Protein AF-A0A7J8Y7A3-F1 (afdb_monomer_lite)

Sequence (83 aa):
MAQFWKPGTEKPRLVEDEDGGVIFLSSSYSSSSSGYGYVSIEKQRQRLPVYKYRTAILCLVESHAITIVVGETGSGKTAQIPQ

Secondary structure (DSSP, 8-state):
---PPPTTSPPP-----TTS---------------SS---HHHHHHTSGGGGGHHHHHHHHHH-S-------TTSSHHHHTT-

Foldseek 3Di:
DPDDDDPPDDQPDFDQDPVRDTDDDDDDDDDDDDDDDDDPVVNVLCPAQVVSCQSVLVVCVVVDVDDDDDDDPRNCCVPPNVD

pLDDT: mean 72.92, std 21.16, range [34.84, 96.38]

Structure (mmCIF, N/CA/C/O backbone):
data_AF-A0A7J8Y7A3-F1
#
_entry.id   AF-A0A7J8Y7A3-F1
#
loop_
_atom_site.group_PDB
_atom_site.id
_atom_site.type_symbol
_atom_site.label_atom_id
_atom_site.label_alt_id
_atom_site.label_comp_id
_atom_site.label_asym_id
_atom_site.label_entity_id
_atom_site.label_seq_id
_atom_site.pdbx_PDB_ins_code
_atom_site.Cartn_x
_atom_site.Cartn_y
_atom_site.Cartn_z
_atom_site.occupancy
_atom_site.B_iso_or_equiv
_atom_site.auth_seq_id
_atom_site.auth_comp_id
_atom_site.auth_asym_id
_atom_site.auth_atom_id
_atom_site.pdbx_PDB_model_num
ATOM 1 N N . MET A 1 1 ? -4.476 14.101 -14.290 1.00 34.84 1 MET A N 1
ATOM 2 C CA . MET A 1 1 ? -4.455 14.285 -12.820 1.00 34.84 1 MET A CA 1
ATOM 3 C C . MET A 1 1 ? -5.237 13.134 -12.213 1.00 34.84 1 MET A C 1
ATOM 5 O O . MET A 1 1 ? -6.345 12.895 -12.673 1.00 34.84 1 MET A O 1
ATOM 9 N N . ALA A 1 2 ? -4.637 12.362 -11.301 1.00 40.97 2 ALA A N 1
ATOM 10 C CA . ALA A 1 2 ? -5.265 11.168 -10.736 1.00 40.97 2 ALA A CA 1
ATOM 11 C C . ALA A 1 2 ? -6.568 11.556 -10.024 1.00 40.97 2 ALA A C 1
ATOM 13 O O . ALA A 1 2 ? -6.560 12.365 -9.099 1.00 40.97 2 ALA A O 1
ATOM 14 N N . GLN A 1 3 ? -7.685 11.029 -10.515 1.00 48.38 3 GLN A N 1
ATOM 15 C CA . GLN A 1 3 ? -9.010 11.289 -9.977 1.00 48.38 3 GLN A CA 1
ATOM 16 C C . GLN A 1 3 ? -9.100 10.553 -8.636 1.00 48.38 3 GLN A C 1
ATOM 18 O O . GLN A 1 3 ? -9.277 9.339 -8.592 1.00 48.38 3 GLN A O 1
ATOM 23 N N . PHE A 1 4 ? -8.856 11.278 -7.543 1.00 54.56 4 PHE A N 1
ATOM 24 C CA . PHE A 1 4 ? -9.066 10.775 -6.190 1.00 54.56 4 PHE A CA 1
ATOM 25 C C . PHE A 1 4 ? -10.548 10.415 -6.055 1.00 54.56 4 PHE A C 1
ATOM 27 O O . PHE A 1 4 ? -11.416 11.264 -6.284 1.00 54.56 4 PHE A O 1
ATOM 34 N N . TRP A 1 5 ? -10.832 9.142 -5.782 1.00 59.41 5 TRP A N 1
ATOM 35 C CA . TRP A 1 5 ? -12.198 8.654 -5.638 1.00 59.41 5 TRP A CA 1
ATOM 36 C C . TRP A 1 5 ? -12.840 9.356 -4.438 1.00 59.41 5 TRP A C 1
ATOM 38 O O . TRP A 1 5 ? -12.265 9.396 -3.352 1.00 59.41 5 TRP A O 1
ATOM 48 N N . LYS A 1 6 ? -13.990 9.997 -4.669 1.00 52.75 6 LYS A N 1
ATOM 49 C CA . LYS A 1 6 ? -14.694 10.773 -3.647 1.00 52.75 6 LYS A CA 1
ATOM 50 C C . LYS A 1 6 ? -15.673 9.860 -2.902 1.00 52.75 6 LYS A C 1
ATOM 52 O O . LYS A 1 6 ? -16.416 9.136 -3.578 1.00 52.75 6 LYS A O 1
ATOM 57 N N . PRO A 1 7 ? -15.729 9.939 -1.561 1.00 45.25 7 PRO A N 1
ATOM 58 C CA . PRO A 1 7 ? -16.658 9.146 -0.764 1.00 45.25 7 PRO A CA 1
ATOM 59 C C . PRO A 1 7 ? -18.100 9.394 -1.235 1.00 45.25 7 PRO A C 1
ATOM 61 O O . PRO A 1 7 ? -18.537 10.542 -1.335 1.00 45.25 7 PRO A O 1
ATOM 64 N N . GLY A 1 8 ? -18.807 8.313 -1.588 1.00 53.62 8 GLY A N 1
ATOM 65 C CA . GLY A 1 8 ? -20.180 8.333 -2.120 1.00 53.62 8 GLY A CA 1
ATOM 66 C C . GLY A 1 8 ? -20.334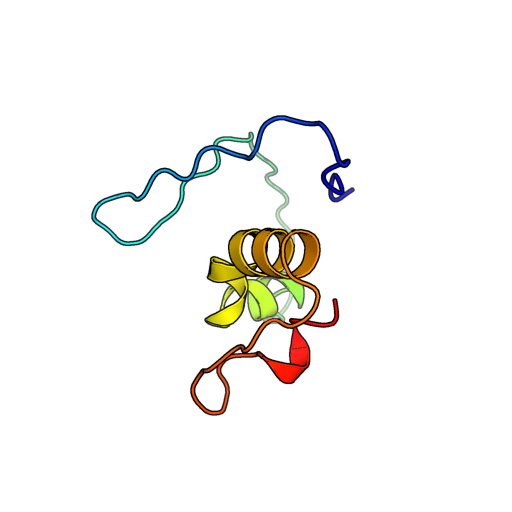 7.976 -3.606 1.00 53.62 8 GLY A C 1
ATOM 67 O O . GLY A 1 8 ? -21.461 7.878 -4.086 1.00 53.62 8 GLY A O 1
ATOM 68 N N . THR A 1 9 ? -19.238 7.757 -4.339 1.00 61.88 9 THR A N 1
ATOM 69 C CA . THR A 1 9 ? -19.286 7.283 -5.738 1.00 61.88 9 THR A CA 1
ATOM 70 C C . THR A 1 9 ? -19.360 5.753 -5.771 1.00 61.88 9 THR A C 1
ATOM 72 O O . THR A 1 9 ? -18.910 5.098 -4.836 1.00 61.88 9 THR A O 1
ATOM 75 N N . GLU A 1 10 ? -19.923 5.141 -6.815 1.00 54.41 10 GLU A N 1
ATOM 76 C CA . GLU A 1 10 ? -19.933 3.678 -6.928 1.00 54.41 10 GLU A CA 1
ATOM 77 C C . GLU A 1 10 ? -18.502 3.110 -6.934 1.00 54.41 10 GLU A C 1
ATOM 79 O O . GLU A 1 10 ? -17.583 3.653 -7.559 1.00 54.41 10 GLU A O 1
ATOM 84 N N . LYS A 1 11 ? -18.298 2.030 -6.171 1.00 61.47 11 LYS A N 1
ATOM 85 C CA . LYS A 1 11 ? -17.022 1.313 -6.114 1.00 61.47 11 LYS A CA 1
ATOM 86 C C . LYS A 1 11 ? -16.659 0.823 -7.524 1.00 61.47 11 LYS A C 1
ATOM 88 O O . LYS A 1 11 ? -17.517 0.219 -8.175 1.00 61.47 11 LYS A O 1
ATOM 93 N N . PRO A 1 12 ? -15.426 1.045 -8.015 1.00 59.25 12 PRO A N 1
ATOM 94 C CA . PRO A 1 12 ? -15.037 0.538 -9.323 1.00 59.25 12 PRO A CA 1
ATOM 95 C C . PRO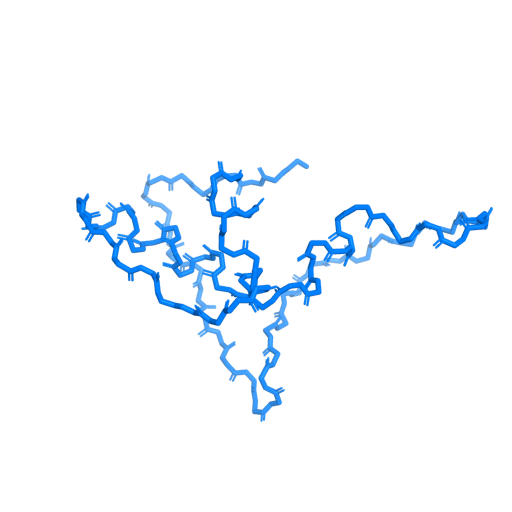 A 1 12 ? -15.181 -0.987 -9.338 1.00 59.25 12 PRO A C 1
ATOM 97 O O . PRO A 1 12 ? -14.693 -1.684 -8.444 1.00 59.25 12 PRO A O 1
ATOM 100 N N . ARG A 1 13 ? -15.924 -1.494 -10.325 1.00 45.69 13 ARG A N 1
ATOM 101 C CA . ARG A 1 13 ? -16.240 -2.916 -10.461 1.00 45.69 13 ARG A CA 1
ATOM 102 C C . ARG A 1 13 ? -14.947 -3.667 -10.810 1.00 45.69 13 ARG A C 1
ATOM 104 O O . ARG A 1 13 ? -14.366 -3.437 -11.866 1.00 45.69 13 ARG A O 1
ATOM 111 N N . LEU A 1 14 ? -14.487 -4.511 -9.889 1.00 51.03 14 LEU A N 1
ATOM 112 C CA . LEU A 1 14 ? -13.326 -5.385 -10.062 1.00 51.03 14 LEU A CA 1
ATOM 113 C C . LEU A 1 14 ? -13.735 -6.526 -11.004 1.00 51.03 14 LEU A C 1
ATOM 115 O O . LEU A 1 14 ? -14.625 -7.301 -10.662 1.00 51.03 14 LEU A O 1
ATOM 119 N N . VAL A 1 15 ? -13.145 -6.584 -12.196 1.00 47.78 15 VAL A N 1
ATOM 120 C CA . VAL A 1 15 ? -13.244 -7.738 -13.100 1.00 47.78 15 VAL A CA 1
ATOM 121 C C . VAL A 1 15 ? -11.888 -8.423 -13.066 1.00 47.78 15 VAL A C 1
ATOM 123 O O . VAL A 1 15 ? -10.879 -7.775 -13.326 1.00 47.78 15 VAL A O 1
ATOM 126 N N . GLU A 1 16 ? -11.874 -9.692 -12.672 1.00 43.28 16 GLU A N 1
ATOM 127 C CA . GLU A 1 16 ? -10.683 -10.537 -12.696 1.00 43.28 16 GLU A CA 1
ATOM 128 C C . GLU A 1 16 ? -10.634 -11.238 -14.060 1.00 43.28 16 GLU A C 1
ATOM 130 O O . GLU A 1 16 ? -11.533 -12.018 -14.372 1.00 43.28 16 GLU A O 1
ATOM 135 N N . ASP A 1 17 ? -9.636 -10.934 -14.894 1.00 48.50 17 ASP A N 1
ATOM 136 C CA . ASP A 1 17 ? -9.376 -11.711 -16.110 1.00 48.50 17 ASP A CA 1
ATOM 137 C C . ASP A 1 17 ? -8.588 -12.988 -15.751 1.00 48.50 17 ASP A C 1
ATOM 139 O O . ASP A 1 17 ? -7.729 -12.965 -14.863 1.00 48.50 17 ASP A O 1
ATOM 143 N N . GLU A 1 18 ? -8.839 -14.094 -16.465 1.00 51.38 18 GLU A N 1
ATOM 144 C CA . GLU A 1 18 ? -8.245 -15.426 -16.209 1.00 51.38 18 GLU A CA 1
ATOM 145 C C . GLU A 1 18 ? -6.707 -15.501 -16.376 1.00 51.38 18 GLU A C 1
ATOM 147 O O . GLU A 1 18 ? -6.099 -16.520 -16.058 1.00 51.38 18 GLU A O 1
ATOM 152 N N . ASP A 1 19 ? -6.051 -14.404 -16.768 1.00 47.22 19 ASP A N 1
ATOM 153 C CA . ASP A 1 19 ? -4.589 -14.246 -16.818 1.00 47.22 19 ASP A CA 1
ATOM 154 C C . ASP A 1 19 ? -4.019 -13.369 -15.673 1.00 47.22 19 ASP A C 1
ATOM 156 O O . ASP A 1 19 ? -2.845 -12.986 -15.679 1.00 47.22 19 ASP A O 1
ATOM 160 N N . GLY A 1 20 ? -4.828 -13.009 -14.667 1.00 48.03 20 GLY A N 1
ATOM 161 C CA . GLY A 1 20 ? -4.388 -12.206 -13.514 1.00 48.03 20 GLY A CA 1
ATOM 162 C C . GLY A 1 20 ? -4.067 -10.738 -13.842 1.00 48.03 20 GLY A C 1
ATOM 163 O O . GLY A 1 20 ? -3.302 -10.081 -13.119 1.00 48.03 20 GLY A O 1
ATOM 164 N N . GLY A 1 21 ? -4.623 -10.226 -14.943 1.00 44.44 21 GLY A N 1
ATOM 165 C CA . GLY A 1 21 ? -4.606 -8.818 -15.341 1.00 44.44 21 GLY A CA 1
ATOM 166 C C . GLY A 1 21 ? -5.954 -8.142 -15.078 1.00 44.44 21 GLY A C 1
ATOM 167 O O . GLY A 1 21 ? -6.985 -8.795 -15.088 1.00 44.44 21 GLY A O 1
ATOM 168 N N . VAL A 1 22 ? -5.942 -6.830 -14.828 1.00 46.03 22 VAL A N 1
ATOM 169 C CA . VAL A 1 22 ? -7.151 -5.990 -14.787 1.00 46.03 22 VAL A CA 1
ATOM 170 C C . VAL A 1 22 ? -7.058 -4.971 -15.924 1.00 46.03 22 VAL A C 1
ATOM 172 O O . VAL A 1 22 ? -6.183 -4.100 -15.905 1.00 46.03 22 VAL A O 1
ATOM 175 N N . ILE A 1 23 ? -7.911 -5.083 -16.947 1.00 42.06 23 ILE A N 1
ATOM 176 C CA . ILE A 1 23 ? -7.929 -4.150 -18.087 1.00 42.06 23 ILE A CA 1
ATOM 177 C C . ILE A 1 23 ? -8.840 -2.958 -17.767 1.00 42.06 23 ILE A C 1
ATOM 179 O O . ILE A 1 23 ? -10.063 -3.060 -17.774 1.00 42.06 23 ILE A O 1
ATOM 183 N N . PHE A 1 24 ? -8.244 -1.785 -17.535 1.00 40.75 24 PHE A N 1
ATOM 184 C CA . PHE A 1 24 ? -8.970 -0.513 -17.570 1.00 40.75 24 PHE A CA 1
ATOM 185 C C . PHE A 1 24 ? -8.954 0.047 -18.997 1.00 40.75 24 PHE A C 1
ATOM 187 O O . PHE A 1 24 ? -7.911 0.466 -19.499 1.00 40.75 24 PHE A O 1
ATOM 194 N N . LEU A 1 25 ? -10.121 0.074 -19.645 1.00 49.97 25 LEU A N 1
ATOM 195 C CA . LEU A 1 25 ? -10.317 0.725 -20.938 1.00 49.97 25 LEU A CA 1
ATOM 196 C C . LEU A 1 25 ? -10.388 2.248 -20.732 1.00 49.97 25 LEU A C 1
ATOM 198 O O . LEU A 1 25 ? -11.447 2.797 -20.440 1.00 49.97 25 LEU A O 1
ATOM 202 N N . SER A 1 26 ? -9.261 2.946 -20.869 1.00 41.28 26 SER A N 1
ATOM 203 C 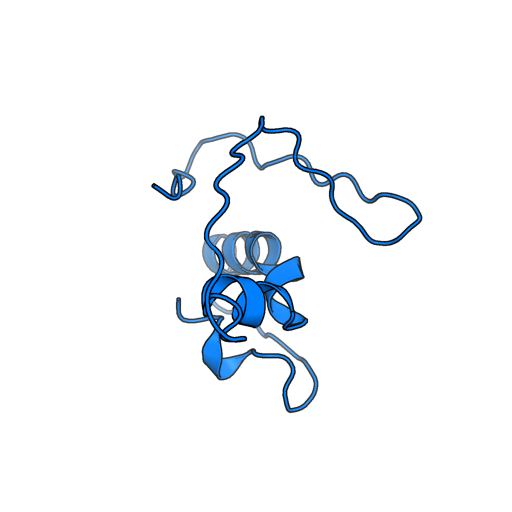CA . SER A 1 26 ? -9.276 4.387 -21.141 1.00 41.28 26 SER A CA 1
ATOM 204 C C . SER A 1 26 ? -8.177 4.752 -22.131 1.00 41.28 26 SER A C 1
ATOM 206 O O . SER A 1 26 ? -7.037 4.299 -22.029 1.00 41.28 26 SER A O 1
ATOM 208 N N . SER A 1 27 ? -8.587 5.510 -23.142 1.00 46.38 27 SER A N 1
ATOM 209 C CA . SER A 1 27 ? -7.936 5.661 -24.434 1.00 46.38 27 SER A CA 1
ATOM 210 C C . SER A 1 27 ? -6.544 6.295 -24.393 1.00 46.38 27 SER A C 1
ATOM 212 O O . SER A 1 27 ? -6.301 7.299 -23.730 1.00 46.38 27 SER A O 1
ATOM 214 N N . SER A 1 28 ? -5.671 5.688 -25.199 1.00 64.19 28 SER A N 1
ATOM 215 C CA . SER A 1 28 ? -4.537 6.223 -25.958 1.00 64.19 28 SER A CA 1
ATOM 216 C C . SER A 1 28 ? -3.891 7.538 -25.499 1.00 64.19 28 SER A C 1
ATOM 218 O O . SER A 1 28 ? -4.398 8.623 -25.767 1.00 64.19 28 SER A O 1
ATOM 220 N N . TYR A 1 29 ? -2.652 7.445 -25.009 1.00 47.28 29 TYR A N 1
ATOM 221 C CA . TYR A 1 29 ? -1.660 8.511 -25.164 1.00 47.28 29 TYR A CA 1
ATOM 222 C C . TYR A 1 29 ? -0.355 7.926 -25.719 1.00 47.28 29 TYR A C 1
ATOM 224 O O . TYR A 1 29 ? 0.477 7.354 -25.017 1.00 47.28 29 TYR A O 1
ATOM 232 N N . SER A 1 30 ? -0.180 8.052 -27.032 1.00 63.62 30 SER A N 1
ATOM 233 C CA . SER A 1 30 ? 1.124 7.889 -27.666 1.00 63.62 30 SER A CA 1
ATOM 234 C C . SER A 1 30 ? 1.957 9.127 -27.348 1.00 63.62 30 SER A C 1
ATOM 236 O O . SER A 1 30 ? 1.567 10.247 -27.666 1.00 63.62 30 SER A O 1
ATOM 238 N N . SER A 1 31 ? 3.112 8.950 -26.719 1.00 52.78 31 SER A N 1
ATOM 239 C CA . SER A 1 31 ? 4.142 9.989 -26.658 1.00 52.78 31 SER A CA 1
ATOM 240 C C . SER A 1 31 ? 5.505 9.317 -26.711 1.00 52.78 31 SER A C 1
ATOM 242 O O . SER A 1 31 ? 6.003 8.755 -25.737 1.00 52.78 31 SER A O 1
ATOM 244 N N . SER A 1 32 ? 6.055 9.318 -27.921 1.00 72.19 32 SER A N 1
ATOM 245 C CA . SER A 1 32 ? 7.415 8.926 -28.255 1.00 72.19 32 SER A CA 1
ATOM 246 C C . SER A 1 32 ? 8.408 9.926 -27.669 1.00 72.19 32 SER A C 1
ATOM 248 O O . SER A 1 32 ? 8.345 11.112 -27.985 1.00 72.19 32 SER A O 1
ATOM 250 N N . SER A 1 33 ? 9.357 9.452 -26.868 1.00 51.84 33 SER A N 1
ATOM 251 C CA . SER A 1 33 ? 10.578 10.195 -26.561 1.00 51.84 33 SER A CA 1
ATOM 252 C C . SER A 1 33 ? 11.703 9.207 -26.272 1.00 51.84 33 SER A C 1
ATOM 254 O O . SER A 1 33 ? 11.678 8.447 -25.304 1.00 51.84 33 SER A O 1
ATOM 256 N N . SER A 1 34 ? 12.641 9.174 -27.207 1.00 69.62 34 SER A N 1
ATOM 257 C CA . SER A 1 34 ? 13.898 8.443 -27.205 1.00 69.62 34 SER A CA 1
ATOM 258 C C . SER A 1 34 ? 14.910 9.107 -26.269 1.00 69.62 34 SER A C 1
ATOM 260 O O . SER A 1 34 ? 15.283 10.257 -26.488 1.00 69.62 34 SER A O 1
ATOM 262 N N . GLY A 1 35 ? 15.404 8.371 -25.273 1.00 48.72 35 GLY A N 1
ATOM 263 C CA . GLY A 1 35 ? 16.521 8.797 -24.430 1.00 48.72 35 GLY A CA 1
ATOM 264 C C . GLY A 1 35 ? 16.811 7.777 -23.331 1.00 48.72 35 GLY A C 1
ATOM 265 O O . GLY A 1 35 ? 15.974 7.556 -22.467 1.00 48.72 35 GLY A O 1
ATOM 266 N N . TYR A 1 36 ? 17.966 7.112 -23.420 1.00 48.88 36 TYR A N 1
ATOM 267 C CA . TYR A 1 36 ? 18.648 6.336 -22.373 1.00 48.88 36 TYR A CA 1
ATOM 268 C C . TYR A 1 36 ? 17.809 5.902 -21.146 1.00 48.88 36 TYR A C 1
ATOM 270 O O . TYR A 1 36 ? 17.784 6.564 -20.116 1.00 48.88 36 TYR A O 1
ATOM 278 N N . GLY A 1 37 ? 17.180 4.727 -21.256 1.00 51.44 37 GLY A N 1
ATOM 279 C CA . GLY A 1 37 ? 17.141 3.671 -20.229 1.00 51.44 37 GLY A CA 1
ATOM 280 C C . GLY A 1 37 ? 16.550 3.924 -18.836 1.00 51.44 37 GLY A C 1
ATOM 281 O O . GLY A 1 37 ? 16.463 2.962 -18.077 1.00 51.44 37 GLY A O 1
ATOM 282 N N . TYR A 1 38 ? 16.122 5.130 -18.465 1.00 52.97 38 TYR A N 1
ATOM 283 C CA . TYR A 1 38 ? 15.395 5.331 -17.215 1.00 52.97 38 TYR A CA 1
ATOM 284 C C . TYR A 1 38 ? 13.922 5.033 -17.481 1.00 52.97 38 TYR A C 1
ATOM 286 O O . TYR A 1 38 ? 13.192 5.837 -18.065 1.00 52.97 38 TYR A O 1
ATOM 294 N N . VAL A 1 39 ? 13.462 3.842 -17.087 1.00 61.38 39 VAL A N 1
ATOM 295 C CA . VAL A 1 39 ? 12.019 3.639 -16.929 1.00 61.38 39 VAL A CA 1
ATOM 296 C C . VAL A 1 39 ? 11.524 4.758 -16.024 1.00 61.38 39 VAL A C 1
ATOM 298 O O . VAL A 1 39 ? 12.064 4.930 -14.934 1.00 61.38 39 VAL A O 1
ATOM 301 N N . SER A 1 40 ? 10.526 5.525 -16.484 1.00 82.62 40 SER A N 1
ATOM 302 C CA . SER A 1 40 ? 9.854 6.521 -15.641 1.00 82.62 40 SER A CA 1
ATOM 303 C C . SER A 1 40 ? 9.622 5.913 -14.258 1.00 82.62 40 SER A C 1
ATOM 305 O O . SER A 1 40 ? 9.220 4.749 -14.161 1.00 82.62 40 SER A O 1
ATOM 307 N N . ILE A 1 41 ? 9.883 6.674 -13.193 1.00 83.06 41 ILE A N 1
ATOM 308 C CA . ILE A 1 41 ? 9.697 6.218 -11.809 1.00 83.06 41 ILE A CA 1
ATOM 309 C C . ILE A 1 41 ? 8.305 5.596 -11.600 1.00 83.06 41 ILE A C 1
ATOM 311 O O . ILE A 1 41 ? 8.142 4.652 -10.830 1.00 83.06 41 ILE A O 1
ATOM 315 N N . GLU A 1 42 ? 7.312 6.056 -12.362 1.00 83.75 42 GLU A N 1
ATOM 316 C CA . GLU A 1 42 ? 5.964 5.495 -12.413 1.00 83.75 42 GLU A CA 1
ATOM 317 C C . GLU A 1 42 ? 5.938 4.064 -12.965 1.00 83.75 42 GLU A C 1
ATOM 319 O O . GLU A 1 42 ? 5.347 3.182 -12.347 1.00 83.75 42 GLU A O 1
ATOM 324 N N . LYS A 1 43 ? 6.638 3.795 -14.074 1.00 85.62 43 LYS A N 1
ATOM 325 C CA . LYS A 1 43 ? 6.783 2.441 -14.633 1.00 85.62 43 LYS A CA 1
ATOM 326 C C . LYS A 1 43 ? 7.509 1.512 -13.665 1.00 85.62 43 LYS A C 1
ATOM 328 O O . LYS A 1 43 ? 7.180 0.334 -13.589 1.00 85.62 43 LYS A O 1
ATOM 333 N N . GLN A 1 44 ? 8.482 2.021 -12.909 1.00 87.75 44 GLN A N 1
ATOM 334 C CA . GLN A 1 44 ? 9.143 1.234 -11.868 1.00 87.75 44 GLN A CA 1
ATOM 335 C C . GLN A 1 44 ? 8.184 0.905 -10.714 1.00 87.75 44 GLN A C 1
ATOM 337 O O . GLN A 1 44 ? 8.169 -0.229 -10.240 1.00 87.75 44 GLN A O 1
ATOM 342 N N . ARG A 1 45 ? 7.344 1.857 -10.290 1.00 88.50 45 ARG A N 1
ATOM 343 C CA . ARG A 1 45 ? 6.331 1.629 -9.248 1.00 88.50 45 ARG A CA 1
ATOM 344 C C . ARG A 1 45 ? 5.272 0.616 -9.678 1.00 88.50 45 ARG A C 1
ATOM 346 O O . ARG A 1 45 ? 4.930 -0.248 -8.878 1.00 88.50 45 ARG A O 1
ATOM 353 N N . GLN A 1 46 ? 4.836 0.667 -10.937 1.00 88.88 46 GLN A N 1
ATOM 354 C CA . GLN A 1 46 ? 3.874 -0.277 -11.521 1.00 88.88 46 GLN A CA 1
ATOM 355 C C . GLN A 1 46 ? 4.359 -1.735 -11.520 1.00 88.88 46 GLN A C 1
ATOM 357 O O . GLN A 1 46 ? 3.541 -2.649 -11.542 1.00 88.88 46 GLN A O 1
ATOM 362 N N . ARG A 1 47 ? 5.678 -1.969 -11.482 1.00 88.88 47 ARG A N 1
ATOM 363 C CA . ARG A 1 47 ? 6.260 -3.321 -11.447 1.00 88.88 47 ARG A CA 1
ATOM 364 C C . ARG A 1 47 ? 6.209 -3.975 -10.069 1.00 88.88 47 ARG A C 1
ATOM 366 O O . ARG A 1 47 ? 6.361 -5.189 -9.985 1.00 88.88 47 ARG A O 1
ATOM 373 N N . LEU A 1 48 ? 6.053 -3.199 -8.996 1.00 91.88 48 LEU A N 1
ATOM 374 C CA . LEU A 1 48 ? 6.063 -3.758 -7.647 1.00 91.88 48 LEU A CA 1
ATOM 375 C C . LEU A 1 48 ? 4.720 -4.439 -7.336 1.00 91.88 48 LEU A C 1
ATOM 377 O O . LEU A 1 48 ? 3.671 -3.874 -7.657 1.00 91.88 48 LEU A O 1
ATOM 381 N N . PRO A 1 49 ? 4.728 -5.607 -6.664 1.00 91.19 49 PRO A N 1
ATOM 382 C CA . PRO A 1 49 ? 3.515 -6.385 -6.400 1.00 91.19 49 PRO A CA 1
ATOM 383 C C . PRO A 1 49 ? 2.388 -5.597 -5.718 1.00 91.19 49 PRO A C 1
ATOM 385 O O . PRO A 1 49 ? 1.220 -5.790 -6.046 1.00 91.19 49 PRO A O 1
ATOM 388 N N . VAL A 1 50 ? 2.728 -4.675 -4.809 1.00 93.44 50 VAL A N 1
ATOM 389 C CA . VAL A 1 50 ? 1.757 -3.828 -4.091 1.00 93.44 50 VAL A CA 1
ATOM 390 C C . VAL A 1 50 ? 0.900 -2.962 -5.016 1.00 93.44 50 VAL A C 1
ATOM 392 O O . VAL A 1 50 ? -0.259 -2.712 -4.688 1.00 93.44 50 VAL A O 1
ATOM 395 N N . TYR A 1 51 ? 1.412 -2.549 -6.179 1.00 92.19 51 TYR A N 1
ATOM 396 C CA . TYR A 1 51 ? 0.691 -1.647 -7.079 1.00 92.19 51 TYR A CA 1
ATOM 397 C C . TYR A 1 51 ? -0.657 -2.227 -7.535 1.00 92.19 51 TYR A C 1
ATOM 399 O O . TYR A 1 51 ? -1.642 -1.496 -7.640 1.00 92.19 51 TYR A O 1
ATOM 407 N N . LYS A 1 52 ? -0.722 -3.553 -7.725 1.00 91.75 52 LYS A N 1
ATOM 408 C CA . LYS A 1 52 ? -1.940 -4.272 -8.130 1.00 91.75 52 LYS A CA 1
ATOM 409 C C . LYS A 1 52 ? -3.074 -4.141 -7.109 1.00 91.75 52 LYS A C 1
ATOM 411 O O . LYS A 1 52 ? -4.239 -4.114 -7.481 1.00 91.75 52 LYS A O 1
ATOM 416 N N . TYR A 1 53 ? -2.735 -4.016 -5.828 1.00 92.62 53 TYR A N 1
ATOM 417 C CA . TYR A 1 53 ? -3.697 -4.017 -4.726 1.00 92.62 53 TYR A CA 1
ATOM 418 C C . TYR A 1 53 ? -4.075 -2.615 -4.244 1.00 92.62 53 TYR A C 1
ATOM 420 O O . TYR A 1 53 ? -4.781 -2.487 -3.247 1.00 92.62 53 TYR A O 1
ATOM 428 N N . ARG A 1 54 ? -3.640 -1.553 -4.936 1.00 91.56 54 ARG A N 1
ATOM 429 C CA . ARG A 1 54 ? -3.839 -0.163 -4.499 1.00 91.56 54 ARG A CA 1
ATOM 430 C C . ARG A 1 54 ? -5.297 0.150 -4.156 1.00 91.56 54 ARG A C 1
ATOM 432 O O . ARG A 1 54 ? -5.573 0.663 -3.077 1.00 91.56 54 ARG A O 1
ATOM 439 N N . THR A 1 55 ? -6.229 -0.187 -5.044 1.00 91.19 55 THR A N 1
ATOM 440 C CA . THR A 1 55 ? -7.661 0.086 -4.843 1.00 91.19 55 THR A CA 1
ATOM 441 C C . THR A 1 55 ? -8.237 -0.707 -3.672 1.00 91.19 55 THR A C 1
ATOM 443 O O . THR A 1 55 ? -9.004 -0.165 -2.881 1.00 91.19 55 THR A O 1
ATOM 446 N N . ALA A 1 56 ? -7.838 -1.974 -3.528 1.00 92.00 56 ALA A N 1
ATOM 447 C CA . ALA A 1 56 ? -8.283 -2.820 -2.426 1.00 92.00 56 ALA A CA 1
ATOM 448 C C . ALA A 1 56 ? -7.790 -2.281 -1.076 1.00 92.00 56 ALA A C 1
ATOM 450 O O . ALA A 1 56 ? -8.575 -2.168 -0.140 1.00 92.00 56 ALA A O 1
ATOM 451 N N . ILE A 1 57 ? -6.515 -1.879 -0.997 1.00 93.12 57 ILE A N 1
ATOM 452 C CA . ILE A 1 57 ? -5.922 -1.282 0.206 1.00 93.12 57 ILE A CA 1
ATOM 453 C C . ILE A 1 57 ? -6.652 0.013 0.577 1.00 93.12 57 ILE A C 1
ATOM 455 O O . ILE A 1 57 ? -7.004 0.185 1.738 1.00 93.12 57 ILE A O 1
ATOM 459 N N . LEU A 1 58 ? -6.932 0.892 -0.392 1.00 93.25 58 LEU A N 1
ATOM 460 C CA . LEU A 1 58 ? -7.670 2.134 -0.137 1.00 93.25 58 LEU A CA 1
ATOM 461 C C . LEU A 1 58 ? -9.075 1.864 0.416 1.00 93.25 58 LEU A C 1
ATOM 463 O O . LEU A 1 58 ? -9.455 2.455 1.421 1.00 93.25 58 LEU A O 1
ATOM 467 N N . CYS A 1 59 ? -9.811 0.925 -0.184 1.00 93.69 59 CYS A N 1
ATOM 468 C CA . CYS A 1 59 ? -11.146 0.548 0.283 1.00 93.69 59 CYS A CA 1
ATOM 469 C C . CYS A 1 59 ? -11.119 -0.053 1.701 1.00 93.69 59 CYS A C 1
ATOM 471 O O . CYS A 1 59 ? -11.976 0.260 2.530 1.00 93.69 59 CYS A O 1
ATOM 473 N N . LEU A 1 60 ? -10.116 -0.886 2.002 1.00 94.69 60 LEU A N 1
ATOM 474 C CA . LEU A 1 60 ? -9.912 -1.471 3.329 1.00 94.69 60 LEU A CA 1
ATO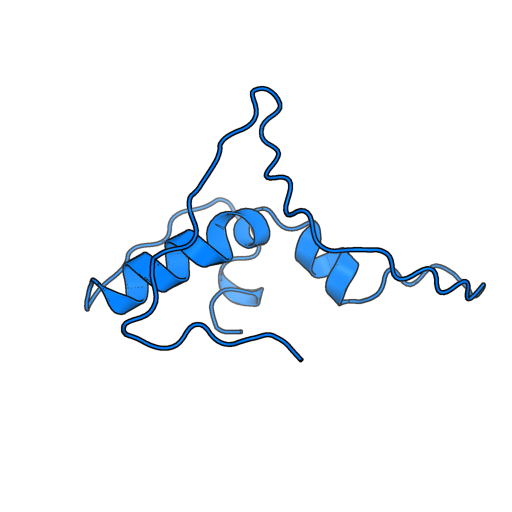M 475 C C . LEU A 1 60 ? -9.606 -0.403 4.382 1.00 94.69 60 LEU A C 1
ATOM 477 O O . LEU A 1 60 ? -10.247 -0.416 5.428 1.00 94.69 60 LEU A O 1
ATOM 481 N N . VAL A 1 61 ? -8.692 0.525 4.085 1.00 93.62 61 VAL A N 1
ATOM 482 C CA . VAL A 1 61 ? -8.311 1.631 4.981 1.00 93.62 61 VAL A CA 1
ATOM 483 C C . VAL A 1 61 ? -9.476 2.586 5.229 1.00 93.62 61 VAL A C 1
ATOM 485 O O . VAL A 1 61 ? -9.625 3.097 6.332 1.00 93.62 61 VAL A O 1
ATOM 488 N N . GLU A 1 62 ? -10.320 2.819 4.226 1.00 93.19 62 GLU A N 1
ATOM 489 C CA . GLU A 1 62 ? -11.513 3.652 4.385 1.00 93.19 62 GLU A CA 1
ATOM 490 C C . GLU A 1 62 ? -12.591 2.965 5.232 1.00 93.19 62 GLU A C 1
ATOM 492 O O . GLU A 1 62 ? -13.232 3.602 6.065 1.00 93.19 62 GLU A O 1
ATOM 497 N N . SER A 1 63 ? -12.781 1.659 5.040 1.00 95.06 63 SER A N 1
ATOM 498 C CA . SER A 1 63 ? -13.844 0.903 5.714 1.00 95.06 63 SER A CA 1
ATOM 499 C C . SER A 1 63 ? -13.462 0.449 7.127 1.00 95.06 63 SER A C 1
ATOM 501 O O . SER A 1 63 ? -14.343 0.150 7.932 1.00 95.06 63 SER A O 1
ATOM 503 N N . HIS A 1 64 ? -12.164 0.370 7.441 1.00 95.25 64 HIS A N 1
ATOM 504 C CA . HIS A 1 64 ? -11.661 -0.177 8.699 1.00 95.25 64 HIS A CA 1
ATOM 505 C C . HIS A 1 64 ? -10.649 0.765 9.342 1.00 95.25 64 HIS A C 1
ATOM 507 O O . HIS A 1 64 ? -9.633 1.113 8.745 1.00 95.25 64 HIS A O 1
ATOM 513 N N . ALA A 1 65 ? -10.862 1.071 10.623 1.00 95.06 65 ALA A N 1
ATOM 514 C CA . ALA A 1 65 ? -9.930 1.880 11.408 1.00 95.06 65 ALA A CA 1
ATOM 515 C C . ALA A 1 65 ? -8.519 1.262 11.498 1.00 95.06 65 ALA A C 1
ATOM 517 O O . ALA A 1 65 ? -7.536 1.983 11.654 1.00 95.06 65 ALA A O 1
ATOM 518 N N . ILE A 1 66 ? -8.412 -0.070 11.415 1.00 96.12 66 ILE A N 1
ATOM 519 C CA . ILE A 1 66 ? -7.147 -0.809 11.461 1.00 96.12 66 ILE A CA 1
ATOM 520 C C . ILE A 1 66 ? -7.139 -1.821 10.314 1.00 96.12 66 ILE A C 1
ATOM 522 O O . ILE A 1 66 ? -8.004 -2.690 10.246 1.00 96.12 66 ILE A O 1
ATOM 526 N N . THR A 1 67 ? -6.140 -1.725 9.434 1.00 94.88 67 THR A N 1
ATOM 527 C CA . THR A 1 67 ? -5.922 -2.654 8.314 1.00 94.88 67 THR A CA 1
ATOM 528 C C . THR A 1 67 ? -4.533 -3.281 8.431 1.00 94.88 67 THR A C 1
ATOM 530 O O . THR A 1 67 ? -3.534 -2.567 8.510 1.00 94.88 67 THR A O 1
ATOM 533 N N . ILE A 1 68 ? -4.453 -4.616 8.431 1.00 95.75 68 ILE A N 1
ATOM 534 C CA . ILE A 1 68 ? -3.187 -5.363 8.487 1.00 95.75 68 ILE A CA 1
ATOM 535 C C . ILE A 1 68 ? -2.791 -5.771 7.065 1.00 95.75 68 ILE A C 1
ATOM 537 O O . ILE A 1 68 ? -3.522 -6.502 6.403 1.00 95.75 68 ILE A O 1
ATOM 541 N N . VAL A 1 69 ? -1.620 -5.324 6.601 1.00 93.75 69 VAL A N 1
ATOM 542 C CA . VAL A 1 69 ? -1.095 -5.646 5.263 1.00 93.75 69 VAL A CA 1
ATOM 543 C C . VAL A 1 69 ? 0.131 -6.550 5.386 1.00 93.75 69 VAL A C 1
ATOM 545 O O . VAL A 1 69 ? 1.161 -6.144 5.923 1.00 93.75 69 VAL A O 1
ATOM 548 N N . VAL A 1 70 ? 0.038 -7.768 4.848 1.00 95.50 70 VAL A N 1
ATOM 549 C CA . VAL A 1 70 ? 1.120 -8.767 4.851 1.00 95.50 70 VAL A CA 1
ATOM 550 C C . VAL A 1 70 ? 1.730 -8.883 3.454 1.00 95.50 70 VAL A C 1
ATOM 552 O O . VAL A 1 70 ? 1.039 -8.777 2.446 1.00 95.50 70 VAL A O 1
ATOM 555 N N . GLY A 1 71 ? 3.041 -9.098 3.375 1.00 93.06 71 GLY A N 1
ATOM 556 C CA . GLY A 1 71 ? 3.712 -9.427 2.118 1.00 93.06 71 GLY A CA 1
ATOM 557 C C . GLY A 1 71 ? 5.203 -9.668 2.315 1.00 93.06 71 GLY A C 1
ATOM 558 O O . GLY A 1 71 ? 5.766 -9.248 3.326 1.00 93.06 71 GLY A O 1
ATOM 559 N N . GLU A 1 72 ? 5.860 -10.257 1.324 1.00 96.38 72 GLU A N 1
ATOM 560 C CA . GLU A 1 72 ? 7.299 -10.549 1.344 1.00 96.38 72 GLU A CA 1
ATOM 561 C C . GLU A 1 72 ? 8.199 -9.296 1.339 1.00 96.38 72 GLU A C 1
ATOM 563 O O . GLU A 1 72 ? 7.767 -8.175 1.036 1.00 96.38 72 GLU A O 1
ATOM 568 N N . THR A 1 73 ? 9.475 -9.465 1.682 1.00 95.56 73 THR A N 1
ATOM 569 C CA . THR A 1 73 ? 10.489 -8.407 1.560 1.00 95.56 73 THR A CA 1
ATOM 570 C C . THR A 1 73 ? 10.633 -7.985 0.097 1.00 95.56 73 THR A C 1
ATOM 572 O O . THR A 1 73 ? 10.669 -8.821 -0.793 1.00 95.56 73 THR A O 1
ATOM 575 N N . GLY A 1 74 ? 10.705 -6.678 -0.170 1.00 93.25 74 GLY A N 1
ATOM 576 C CA . GLY A 1 74 ? 10.807 -6.162 -1.543 1.00 93.25 74 GLY A CA 1
ATOM 577 C C . GLY A 1 74 ? 9.472 -6.009 -2.283 1.00 93.25 74 GLY A C 1
ATOM 578 O O . GLY A 1 74 ? 9.451 -5.436 -3.366 1.00 93.25 74 GLY A O 1
ATOM 579 N N . SER A 1 75 ? 8.336 -6.388 -1.683 1.00 93.25 75 SER A N 1
ATOM 580 C CA . SER A 1 75 ? 7.019 -6.272 -2.334 1.00 93.25 75 SER A CA 1
ATOM 581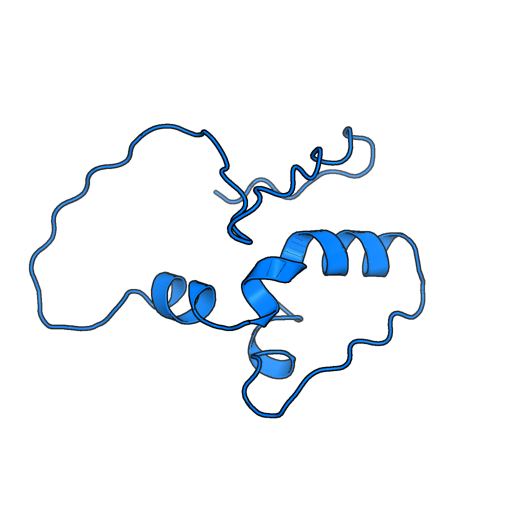 C C . SER A 1 75 ? 6.511 -4.832 -2.542 1.00 93.25 75 SER A C 1
ATOM 583 O O . SER A 1 75 ? 5.482 -4.620 -3.183 1.00 93.25 75 SER A O 1
ATOM 585 N N . GLY A 1 76 ? 7.206 -3.831 -1.989 1.00 93.69 76 GLY A N 1
ATOM 586 C CA . GLY A 1 76 ? 6.870 -2.411 -2.138 1.00 93.69 76 GLY A CA 1
ATOM 587 C C . GLY A 1 76 ? 5.974 -1.816 -1.044 1.00 93.69 76 GLY A C 1
ATOM 588 O O . GLY A 1 76 ? 5.619 -0.649 -1.160 1.00 93.69 76 GLY A O 1
ATOM 589 N N . LYS A 1 77 ? 5.651 -2.559 0.031 1.00 95.50 77 LYS A N 1
ATOM 590 C CA . LYS A 1 77 ? 4.756 -2.106 1.127 1.00 95.50 77 LYS A CA 1
ATOM 591 C C . LYS A 1 77 ? 5.146 -0.736 1.694 1.00 95.50 77 LYS A C 1
ATOM 593 O O . LYS A 1 77 ? 4.403 0.226 1.549 1.00 95.50 77 LYS A O 1
ATOM 598 N N . THR A 1 78 ? 6.341 -0.626 2.271 1.00 94.75 78 THR A N 1
ATOM 599 C CA . THR A 1 78 ? 6.817 0.611 2.917 1.00 94.75 78 THR A CA 1
ATOM 600 C C . THR A 1 78 ? 7.001 1.766 1.930 1.00 94.75 78 THR A C 1
ATOM 602 O O . THR A 1 78 ? 6.857 2.923 2.301 1.00 94.75 78 THR A O 1
ATOM 605 N N . ALA A 1 79 ? 7.310 1.463 0.666 1.00 93.69 79 ALA A N 1
ATOM 606 C CA . ALA A 1 79 ? 7.632 2.470 -0.341 1.00 93.69 79 ALA A CA 1
ATOM 607 C C . ALA A 1 79 ? 6.404 3.041 -1.072 1.00 93.69 79 ALA A C 1
ATOM 609 O O . ALA A 1 79 ? 6.511 4.125 -1.643 1.00 93.69 79 ALA A O 1
ATOM 610 N N . GLN A 1 80 ? 5.278 2.316 -1.104 1.00 92.44 80 GLN A N 1
ATOM 611 C CA . GLN A 1 80 ? 4.110 2.683 -1.917 1.00 92.44 80 GLN A CA 1
ATOM 612 C C . GLN A 1 80 ? 2.814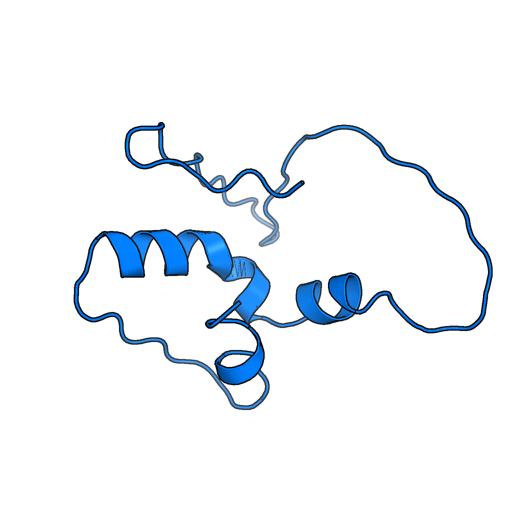 2.893 -1.136 1.00 92.44 80 GLN A C 1
ATOM 614 O O . GLN A 1 80 ? 1.987 3.661 -1.603 1.00 92.44 80 GLN A O 1
ATOM 619 N N . ILE A 1 81 ? 2.611 2.249 0.019 1.00 92.38 81 ILE A N 1
ATOM 620 C CA . ILE A 1 81 ? 1.342 2.377 0.763 1.00 92.38 81 ILE A CA 1
ATOM 621 C C . ILE A 1 81 ? 1.081 3.816 1.255 1.00 92.38 81 ILE A C 1
ATOM 623 O O . ILE A 1 81 ? -0.064 4.247 1.173 1.00 92.38 81 ILE A O 1
ATOM 627 N N . PRO A 1 82 ? 2.084 4.588 1.726 1.00 91.50 82 PRO A N 1
ATOM 628 C CA . PRO A 1 82 ? 1.849 5.969 2.164 1.00 91.50 82 PRO A CA 1
ATOM 629 C C . PRO A 1 82 ? 1.585 6.989 1.039 1.00 91.50 82 PRO A C 1
ATOM 631 O O . PRO A 1 82 ? 1.324 8.148 1.353 1.00 91.50 82 PRO A O 1
ATOM 634 N N . GLN A 1 83 ? 1.745 6.611 -0.237 1.00 81.94 83 GLN A N 1
ATOM 635 C CA . GLN A 1 83 ? 1.638 7.509 -1.402 1.00 81.94 83 GLN A CA 1
ATOM 636 C C . GLN A 1 83 ? 0.234 7.524 -2.005 1.00 81.94 83 GLN A C 1
ATOM 638 O O . GLN A 1 83 ? -0.177 8.617 -2.452 1.00 81.94 83 GLN A O 1
#

InterPro domains:
  IPR027417 P-loop containing nucleoside triphosphate hydrolase [G3DSA:3.40.50.300] (24-83)
  IPR027417 P-loop containing nucleoside triphosphate hydrolase [SSF52540] (38-83)

Organism: Gossypium aridum (NCBI:txid34290)

Radius of gyration: 15.42 Å; chains: 1; bounding box: 39×30×40 Å